Protein AF-A0A3A4L6M6-F1 (afdb_monomer)

Solvent-accessible surface area (backbone atoms only — not comparable to full-atom values): 5486 Å² total; per-residue (Å²): 100,55,90,58,90,95,57,78,75,53,49,33,48,50,81,44,93,86,78,36,79,44,58,39,82,38,43,70,66,53,47,54,53,49,39,63,75,51,70,66,44,61,57,58,65,54,57,36,33,96,52,73,50,68,45,81,92,33,45,69,33,48,53,44,47,54,49,44,69,64,46,42,52,76,77,43,66,92,54,89,56,62,69,60,53,53,35,47,61,76,24,93

Structure (mmCIF, N/CA/C/O backbone):
data_AF-A0A3A4L6M6-F1
#
_entry.id   AF-A0A3A4L6M6-F1
#
loop_
_atom_site.group_PDB
_atom_site.id
_atom_site.type_symbol
_atom_site.label_atom_id
_atom_site.label_alt_id
_atom_site.label_comp_id
_atom_site.label_asym_id
_atom_site.label_entity_id
_atom_site.label_seq_id
_atom_site.pdbx_PDB_ins_code
_atom_site.Cartn_x
_atom_site.Cartn_y
_atom_site.Cartn_z
_atom_site.occupancy
_atom_site.B_iso_or_equiv
_atom_site.auth_seq_id
_atom_site.auth_comp_id
_atom_site.auth_asym_id
_atom_site.auth_atom_id
_atom_site.pdbx_PDB_model_num
ATOM 1 N N . MET A 1 1 ? -4.849 -3.903 14.324 1.00 80.06 1 MET A N 1
ATOM 2 C CA . MET A 1 1 ? -6.218 -4.470 14.257 1.00 80.06 1 MET A CA 1
ATOM 3 C C . MET A 1 1 ? -6.986 -4.037 15.492 1.00 80.06 1 MET A C 1
ATOM 5 O O . MET A 1 1 ? -6.467 -4.203 16.591 1.00 80.06 1 MET A O 1
ATOM 9 N N . ARG A 1 2 ? -8.180 -3.466 15.319 1.00 84.62 2 ARG A N 1
ATOM 10 C CA . ARG A 1 2 ? -9.043 -3.020 16.419 1.00 84.62 2 ARG A CA 1
ATOM 11 C C . ARG A 1 2 ? -10.183 -4.021 16.606 1.00 84.62 2 ARG A C 1
ATOM 13 O O . ARG A 1 2 ? -10.887 -4.337 15.656 1.00 84.62 2 ARG A O 1
ATOM 20 N N . ILE A 1 3 ? -10.358 -4.521 17.829 1.00 83.62 3 ILE A N 1
ATOM 21 C CA . ILE A 1 3 ? -11.412 -5.488 18.163 1.00 83.62 3 ILE A CA 1
ATOM 22 C C . ILE A 1 3 ? -12.533 -4.750 18.892 1.00 83.62 3 ILE A C 1
ATOM 24 O O . ILE A 1 3 ? -12.320 -4.201 19.972 1.00 83.62 3 ILE A O 1
ATOM 28 N N . GLN A 1 4 ? -13.731 -4.751 18.309 1.00 85.56 4 GLN A N 1
ATOM 29 C CA . GLN A 1 4 ? -14.928 -4.153 18.895 1.00 85.56 4 GLN A CA 1
ATOM 30 C C . GLN A 1 4 ? -16.117 -5.104 18.733 1.00 85.56 4 GLN A C 1
ATOM 32 O O . GLN A 1 4 ? -16.280 -5.745 17.696 1.00 85.56 4 GLN A O 1
ATOM 37 N N . ARG A 1 5 ? -16.961 -5.216 19.768 1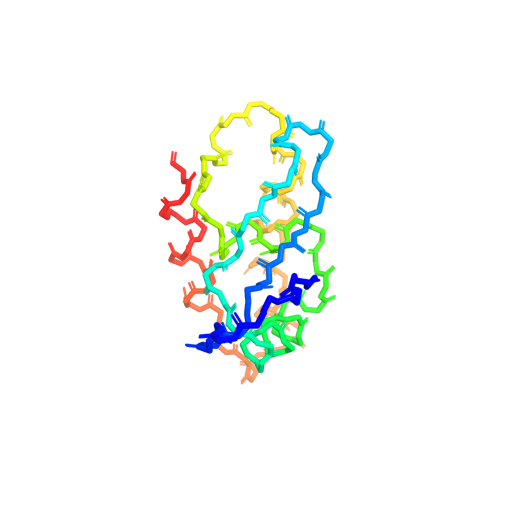.00 83.81 5 ARG A N 1
ATOM 38 C CA . ARG A 1 5 ? -18.170 -6.051 19.700 1.00 83.81 5 ARG A CA 1
ATOM 39 C C . ARG A 1 5 ? -19.129 -5.521 18.630 1.00 83.81 5 ARG A C 1
ATOM 41 O O . ARG A 1 5 ? -19.404 -4.327 18.597 1.00 83.81 5 ARG A O 1
ATOM 48 N N . GLY A 1 6 ? -19.669 -6.430 17.818 1.00 83.31 6 GLY A N 1
ATOM 49 C CA . GLY A 1 6 ? -20.705 -6.129 16.824 1.00 83.31 6 GLY A CA 1
ATOM 50 C C . GLY A 1 6 ? -20.210 -5.478 15.529 1.00 83.31 6 GLY A C 1
ATOM 51 O O . GLY A 1 6 ? -21.039 -5.142 14.693 1.00 83.31 6 GLY A O 1
ATOM 52 N N . VAL A 1 7 ? -18.895 -5.311 15.345 1.00 83.69 7 VAL A N 1
ATOM 53 C CA . VAL A 1 7 ? -18.309 -4.747 14.119 1.00 83.69 7 VAL A CA 1
ATOM 54 C C . VAL A 1 7 ? -17.799 -5.876 13.222 1.00 83.69 7 VAL A C 1
ATOM 56 O O . VAL A 1 7 ? -17.009 -6.710 13.663 1.00 83.69 7 VAL A O 1
ATOM 59 N N . SER A 1 8 ? -18.271 -5.899 11.974 1.00 82.81 8 SER A N 1
ATOM 60 C CA . SER A 1 8 ? -17.835 -6.814 10.916 1.00 82.81 8 SER A CA 1
ATOM 61 C C . SER A 1 8 ? -17.908 -6.096 9.558 1.00 82.81 8 SER A C 1
ATOM 63 O O . SER A 1 8 ? -18.972 -5.547 9.258 1.00 82.81 8 SER A O 1
ATOM 65 N N . PRO A 1 9 ? -16.839 -6.095 8.739 1.00 84.31 9 PRO A N 1
ATOM 66 C CA . PRO A 1 9 ? -15.521 -6.683 9.010 1.00 84.31 9 PRO A CA 1
ATOM 67 C C . PRO A 1 9 ? -14.747 -5.935 10.113 1.00 84.31 9 PRO A C 1
ATOM 69 O O . PRO A 1 9 ? -15.072 -4.801 10.459 1.00 84.31 9 PRO A O 1
ATOM 72 N N . LEU A 1 10 ? -13.737 -6.588 10.703 1.00 90.19 10 LEU A N 1
ATOM 73 C CA . LEU A 1 10 ? -12.860 -5.958 11.698 1.00 90.19 10 LEU A CA 1
ATOM 74 C C . LEU A 1 10 ? -12.036 -4.836 11.063 1.00 90.19 10 LEU A C 1
ATOM 76 O O . LEU A 1 10 ? -11.476 -5.007 9.984 1.00 90.19 10 LEU A O 1
ATOM 80 N N . GLU A 1 11 ? -11.888 -3.723 11.779 1.00 93.69 11 GLU A N 1
ATOM 81 C CA . GLU A 1 11 ? -11.094 -2.597 11.301 1.00 93.69 11 GLU A CA 1
ATOM 82 C C . GLU A 1 11 ? -9.590 -2.851 11.476 1.00 93.69 11 GLU A C 1
ATOM 84 O O . GLU A 1 11 ? -9.096 -3.197 12.566 1.00 93.69 11 GLU A O 1
ATOM 89 N N . ILE A 1 12 ? -8.831 -2.588 10.416 1.00 95.44 12 ILE A N 1
ATOM 90 C CA . ILE A 1 12 ? -7.374 -2.585 10.460 1.00 95.44 12 ILE A CA 1
ATOM 91 C C . ILE A 1 12 ? -6.877 -1.148 10.611 1.00 95.44 12 ILE A C 1
ATOM 93 O O . ILE A 1 12 ? -7.313 -0.228 9.929 1.00 95.44 12 ILE A O 1
ATOM 97 N N . TRP A 1 13 ? -5.957 -0.972 11.551 1.00 94.81 13 TRP A N 1
ATOM 98 C CA . TRP A 1 13 ? -5.329 0.299 11.882 1.00 94.81 13 TRP A CA 1
ATOM 99 C C . TRP A 1 13 ? -3.835 0.051 12.048 1.00 94.81 13 TRP A C 1
ATOM 101 O O . TRP A 1 13 ? -3.461 -0.987 12.619 1.00 94.81 13 TRP A O 1
ATOM 111 N N . PHE A 1 14 ? -3.010 0.990 11.597 1.00 92.00 14 PHE A N 1
ATOM 112 C CA . PHE A 1 14 ? -1.589 1.040 11.930 1.00 92.00 14 PHE A CA 1
ATOM 113 C C . PHE A 1 14 ? -1.265 2.354 12.637 1.00 92.00 14 PHE A C 1
ATOM 115 O O . PHE A 1 14 ? -2.026 3.316 12.568 1.00 92.00 14 PHE A O 1
ATOM 122 N N . HIS A 1 15 ? -0.170 2.355 13.390 1.00 89.50 15 HIS A N 1
ATOM 123 C CA . HIS A 1 15 ? 0.310 3.557 14.048 1.00 89.50 15 HIS A CA 1
ATOM 124 C C . HIS A 1 15 ? 1.410 4.176 13.201 1.00 89.50 15 HIS A C 1
ATOM 126 O O . HIS A 1 15 ? 2.412 3.514 12.922 1.00 89.50 15 HIS A O 1
ATOM 132 N N . ASP A 1 16 ? 1.209 5.431 12.839 1.00 88.00 16 ASP A N 1
ATOM 133 C CA . ASP A 1 16 ? 2.213 6.283 12.244 1.00 88.00 16 ASP A CA 1
ATOM 134 C C . ASP A 1 16 ? 2.630 7.392 13.222 1.00 88.00 16 ASP A C 1
ATOM 136 O O . ASP A 1 16 ? 1.862 7.799 14.097 1.00 88.00 16 ASP A O 1
ATOM 140 N N . ARG A 1 17 ? 3.880 7.851 13.110 1.00 83.81 17 ARG A N 1
ATOM 141 C CA . ARG A 1 17 ? 4.422 8.884 14.001 1.00 83.81 17 ARG A CA 1
ATOM 142 C C . ARG A 1 17 ? 3.870 10.278 13.673 1.00 83.81 17 ARG A C 1
ATOM 144 O O . ARG A 1 17 ? 3.724 11.078 14.593 1.00 83.81 17 ARG A O 1
ATOM 151 N N . SER A 1 18 ? 3.608 10.543 12.402 1.00 84.38 18 SER A N 1
ATOM 152 C CA . SER A 1 18 ? 3.101 11.796 11.857 1.00 84.38 18 SER A CA 1
ATOM 153 C C . SER A 1 18 ? 1.585 11.900 12.003 1.00 84.38 18 SER A C 1
ATOM 155 O O . SER A 1 18 ? 1.089 12.840 12.619 1.00 84.38 18 SER A O 1
ATOM 157 N N . ASP A 1 19 ? 0.854 10.876 11.560 1.00 83.75 19 ASP A N 1
ATOM 158 C CA . ASP A 1 19 ? -0.619 10.916 11.518 1.00 83.75 19 ASP A CA 1
ATOM 159 C C . ASP A 1 19 ? -1.298 10.273 12.739 1.00 83.75 19 ASP A C 1
ATOM 161 O O . ASP A 1 19 ? -2.518 10.339 12.914 1.00 83.75 19 ASP A O 1
ATOM 165 N N . GLY A 1 20 ? -0.528 9.613 13.608 1.00 89.81 20 GLY A N 1
ATOM 166 C CA . GLY A 1 20 ? -1.080 8.828 14.704 1.00 89.81 20 GLY A CA 1
ATOM 167 C C . GLY A 1 20 ? -1.764 7.547 14.199 1.00 89.81 20 GLY A C 1
ATOM 168 O O . GLY A 1 20 ? -1.219 6.835 13.356 1.00 89.81 20 GLY A O 1
ATOM 169 N N . PRO A 1 21 ? -2.910 7.134 14.772 1.00 92.75 21 PRO A N 1
ATOM 170 C CA . PRO A 1 21 ? -3.633 5.953 14.305 1.00 92.75 21 PRO A CA 1
ATOM 171 C C . PRO A 1 21 ? -4.286 6.190 12.935 1.00 92.75 21 PRO A C 1
ATOM 173 O O . PRO A 1 21 ? -5.259 6.932 12.830 1.00 92.75 21 PRO A O 1
ATOM 176 N N . VAL A 1 22 ? -3.819 5.479 11.909 1.00 94.50 22 VAL A N 1
ATOM 177 C CA . VAL A 1 22 ? -4.358 5.548 10.544 1.00 94.50 22 VAL A CA 1
ATOM 178 C C . VAL A 1 22 ? -5.178 4.294 10.246 1.00 94.50 22 VAL A C 1
ATOM 180 O O . VAL A 1 22 ? -4.694 3.164 10.399 1.00 94.50 22 VAL A O 1
ATOM 183 N N . ARG A 1 23 ? -6.438 4.482 9.835 1.00 95.06 23 ARG A N 1
ATOM 184 C CA . ARG A 1 23 ? -7.343 3.391 9.442 1.00 95.06 23 ARG A CA 1
ATOM 185 C C . ARG A 1 23 ? -7.061 2.955 8.011 1.00 95.06 23 ARG A C 1
ATOM 187 O O . ARG A 1 23 ? -6.898 3.797 7.133 1.00 95.06 23 ARG A O 1
ATOM 194 N N . LEU A 1 24 ? -7.080 1.647 7.780 1.00 96.69 24 LEU A N 1
ATOM 195 C CA . LEU A 1 24 ? -6.989 1.066 6.447 1.00 96.69 24 LEU A CA 1
ATOM 196 C C . LEU A 1 24 ? -8.371 0.707 5.909 1.00 96.69 24 LEU A C 1
ATOM 198 O O . LEU A 1 24 ? -9.209 0.167 6.630 1.00 96.69 24 LEU A O 1
ATOM 202 N N . ASP A 1 25 ? -8.564 0.953 4.622 1.00 95.62 25 ASP A N 1
ATOM 203 C CA . ASP A 1 25 ? -9.670 0.471 3.801 1.00 95.62 25 ASP A CA 1
ATOM 204 C C . ASP A 1 25 ? -9.401 -0.974 3.347 1.00 95.62 25 ASP A C 1
ATOM 206 O O . ASP A 1 25 ? -9.281 -1.285 2.163 1.00 95.62 25 ASP A O 1
ATOM 210 N N . LEU A 1 26 ? -9.182 -1.850 4.332 1.00 95.88 26 LEU A N 1
ATOM 211 C CA . LEU A 1 26 ? -8.909 -3.275 4.162 1.00 95.88 26 LEU A CA 1
ATOM 212 C C . LEU A 1 26 ? -9.535 -4.058 5.313 1.00 95.88 26 LEU A C 1
ATOM 214 O O . LEU A 1 26 ? -9.466 -3.644 6.475 1.00 95.88 26 LEU A O 1
ATOM 218 N N . ASP A 1 27 ? -10.057 -5.240 4.999 1.00 94.50 27 ASP A N 1
ATOM 219 C CA . ASP A 1 27 ? -10.271 -6.277 6.001 1.00 94.50 27 ASP A CA 1
ATOM 220 C C . ASP A 1 27 ? -8.969 -7.064 6.261 1.00 94.50 27 ASP A C 1
ATOM 222 O O . ASP A 1 27 ? -7.899 -6.764 5.722 1.00 94.50 27 ASP A O 1
ATOM 226 N N . TYR A 1 28 ? -9.031 -8.076 7.128 1.00 93.00 28 TYR A N 1
ATOM 227 C CA . TYR A 1 28 ? -7.847 -8.864 7.474 1.00 93.00 28 TYR A CA 1
ATOM 228 C C . TYR A 1 28 ? -7.286 -9.672 6.291 1.00 93.00 28 TYR A C 1
ATOM 230 O O . TYR A 1 28 ? -6.067 -9.783 6.158 1.00 93.00 28 TYR A O 1
ATOM 238 N N . CYS A 1 29 ? -8.145 -10.211 5.422 1.00 94.25 29 CYS A N 1
ATOM 239 C CA . CYS A 1 29 ? -7.706 -10.958 4.244 1.00 94.25 29 CYS A CA 1
ATOM 240 C C . CYS A 1 29 ? -7.029 -10.017 3.243 1.00 94.25 29 CYS A C 1
ATOM 242 O O . CYS A 1 29 ? -5.895 -10.270 2.838 1.00 94.25 29 CYS A O 1
ATOM 244 N N . GLY A 1 30 ? -7.661 -8.878 2.953 1.00 95.88 30 GLY A N 1
ATOM 245 C CA . GLY A 1 30 ? -7.109 -7.829 2.104 1.00 95.88 30 GLY A CA 1
ATOM 246 C C . GLY A 1 30 ? -5.787 -7.276 2.639 1.00 95.88 30 GLY A C 1
ATOM 247 O O . GLY A 1 30 ? -4.871 -7.023 1.862 1.00 95.88 30 GLY A O 1
ATOM 248 N N . TYR A 1 31 ? -5.625 -7.164 3.962 1.00 96.31 31 TYR A N 1
ATOM 249 C CA . TYR A 1 31 ? -4.343 -6.799 4.574 1.00 96.31 31 TYR A CA 1
ATOM 250 C C . TYR A 1 31 ? -3.230 -7.803 4.251 1.00 96.31 31 TYR A C 1
ATOM 252 O O . TYR A 1 31 ? -2.127 -7.397 3.882 1.00 96.31 31 TYR A O 1
ATOM 260 N N . LEU A 1 32 ? -3.501 -9.105 4.376 1.00 97.00 32 LEU A N 1
ATOM 261 C CA . LEU A 1 32 ? -2.512 -10.144 4.080 1.00 97.00 32 LEU A CA 1
ATOM 262 C C . LEU A 1 32 ? -2.188 -10.212 2.584 1.00 97.00 32 LEU A C 1
ATOM 264 O O . LEU A 1 32 ? -1.018 -10.326 2.217 1.00 97.00 32 LEU A O 1
ATOM 268 N N . GLU A 1 33 ? -3.193 -10.088 1.720 1.00 96.56 33 GLU A N 1
ATOM 269 C CA . GLU A 1 33 ? -3.001 -10.040 0.268 1.00 96.56 33 GLU A CA 1
ATOM 270 C C . GLU A 1 33 ? -2.159 -8.830 -0.145 1.00 96.56 33 GLU A C 1
ATOM 272 O O . GLU A 1 33 ? -1.179 -8.970 -0.883 1.00 96.56 33 GLU A O 1
ATOM 277 N N . ALA A 1 34 ? -2.486 -7.647 0.379 1.00 96.81 34 ALA A N 1
ATOM 278 C CA . ALA A 1 34 ? -1.735 -6.429 0.121 1.00 96.81 34 ALA A CA 1
ATOM 279 C C . ALA A 1 34 ? -0.287 -6.545 0.614 1.00 96.81 34 ALA A C 1
ATOM 281 O O . ALA A 1 34 ? 0.629 -6.217 -0.139 1.00 96.81 34 ALA A O 1
ATOM 282 N N . LEU A 1 35 ? -0.060 -7.095 1.814 1.00 96.94 35 LEU A N 1
ATOM 283 C CA . LEU A 1 35 ? 1.278 -7.349 2.353 1.00 96.94 35 LEU A CA 1
ATOM 284 C C . LEU A 1 35 ? 2.110 -8.261 1.434 1.00 96.94 35 LEU A C 1
ATOM 286 O O . LEU A 1 35 ? 3.293 -8.002 1.204 1.00 96.94 35 LEU A O 1
ATOM 290 N N . VAL A 1 36 ? 1.502 -9.316 0.882 1.00 96.19 36 VAL A N 1
ATOM 291 C CA . VAL A 1 36 ? 2.172 -10.239 -0.047 1.00 96.19 36 VAL A CA 1
ATOM 292 C C . VAL A 1 36 ? 2.449 -9.578 -1.398 1.00 96.19 36 VAL A C 1
ATOM 294 O O . VAL A 1 36 ? 3.518 -9.809 -1.969 1.00 96.19 36 VAL A O 1
ATOM 297 N N . ARG A 1 37 ? 1.541 -8.747 -1.924 1.00 95.88 37 ARG A N 1
ATOM 298 C CA . ARG A 1 37 ? 1.749 -8.017 -3.192 1.00 95.88 37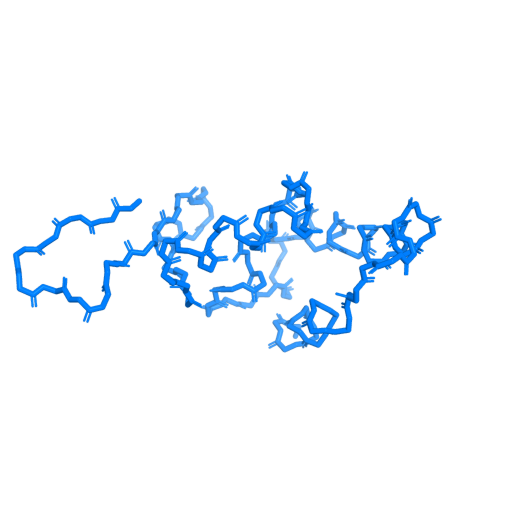 ARG A CA 1
ATOM 299 C C . ARG A 1 37 ? 2.850 -6.964 -3.066 1.00 95.88 37 ARG A C 1
ATOM 301 O O . ARG A 1 37 ? 3.706 -6.863 -3.944 1.00 95.88 37 ARG A O 1
ATOM 308 N N . THR A 1 38 ? 2.867 -6.233 -1.954 1.00 97.00 38 THR A N 1
ATOM 309 C CA . THR A 1 38 ? 3.821 -5.145 -1.680 1.00 97.00 38 THR A CA 1
ATOM 310 C C . THR A 1 38 ? 5.124 -5.642 -1.064 1.00 97.00 38 THR A C 1
ATOM 312 O O . THR A 1 38 ? 6.032 -4.845 -0.839 1.00 97.00 38 THR A O 1
ATOM 315 N N . LYS A 1 39 ? 5.232 -6.944 -0.763 1.00 96.62 39 LYS A N 1
ATOM 316 C CA . LYS A 1 39 ? 6.379 -7.571 -0.079 1.00 96.62 39 LYS A CA 1
ATOM 317 C C . LYS A 1 39 ? 6.776 -6.824 1.205 1.00 96.62 39 LYS A C 1
ATOM 319 O O . LYS A 1 39 ? 7.947 -6.802 1.575 1.00 96.62 39 L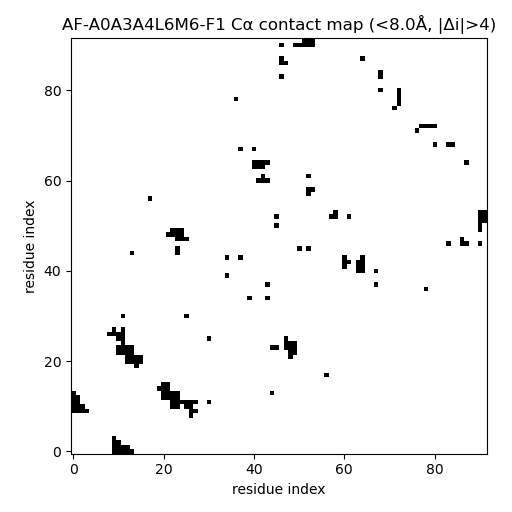YS A O 1
ATOM 324 N N . GLY A 1 40 ? 5.812 -6.175 1.860 1.00 95.88 40 GLY A N 1
ATOM 325 C CA . GLY A 1 40 ? 6.063 -5.331 3.026 1.00 95.88 40 GLY A CA 1
ATOM 326 C C . GLY A 1 40 ? 6.906 -4.082 2.747 1.00 95.88 40 GLY A C 1
ATOM 327 O O . GLY A 1 40 ? 7.583 -3.612 3.659 1.00 95.88 40 GLY A O 1
ATOM 328 N N . CYS A 1 41 ? 6.886 -3.545 1.521 1.00 96.94 41 CYS A N 1
ATOM 329 C CA . CYS A 1 41 ? 7.554 -2.290 1.172 1.00 96.94 41 CYS A CA 1
ATOM 330 C C . CYS A 1 41 ? 7.189 -1.186 2.169 1.00 96.94 41 CYS A C 1
ATOM 332 O O . CYS A 1 41 ? 6.019 -0.980 2.477 1.00 96.94 41 CYS A O 1
ATOM 334 N N . PHE A 1 42 ? 8.182 -0.469 2.687 1.00 94.56 42 PHE A N 1
ATOM 335 C CA . PHE A 1 42 ? 7.941 0.540 3.709 1.00 94.56 42 PHE A CA 1
ATOM 336 C C . PHE A 1 42 ? 6.897 1.577 3.257 1.00 94.56 42 PHE A C 1
ATOM 338 O O . PHE A 1 42 ? 7.019 2.160 2.182 1.00 94.56 42 PHE A O 1
ATOM 345 N N . GLY A 1 43 ? 5.874 1.796 4.089 1.00 94.31 43 GLY A N 1
ATOM 346 C CA . GLY A 1 43 ? 4.789 2.738 3.810 1.00 94.31 43 GLY A CA 1
ATOM 347 C C . GLY A 1 43 ? 3.666 2.197 2.919 1.00 94.31 43 GLY A C 1
ATOM 348 O O . GLY A 1 43 ? 2.730 2.939 2.639 1.00 94.31 43 GLY A O 1
ATOM 349 N N . TRP A 1 44 ? 3.694 0.923 2.505 1.00 97.19 44 TRP A N 1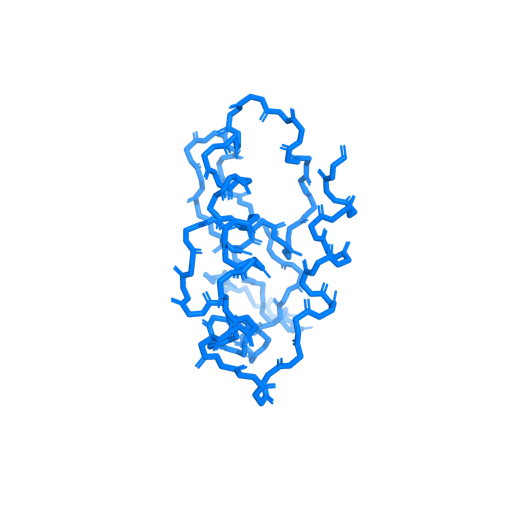
ATOM 350 C CA . TRP A 1 44 ? 2.665 0.348 1.625 1.00 97.19 44 TRP A CA 1
ATOM 351 C C . TRP A 1 44 ? 1.232 0.520 2.147 1.00 97.19 44 TRP A C 1
ATOM 353 O O . TRP A 1 44 ? 0.293 0.607 1.357 1.00 97.19 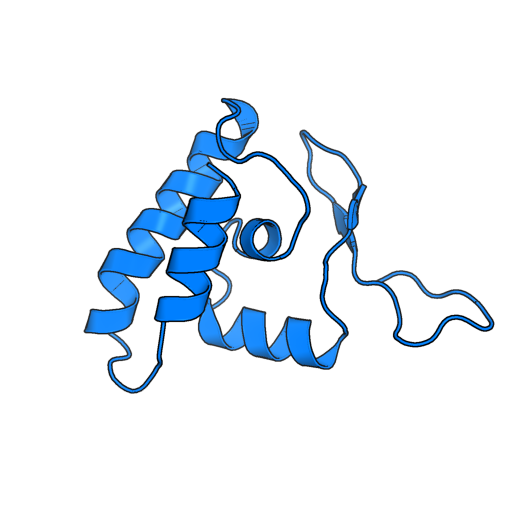44 TRP A O 1
ATOM 363 N N . GLN A 1 45 ? 1.058 0.576 3.470 1.00 97.12 45 GLN A N 1
ATOM 364 C CA . GLN A 1 45 ? -0.236 0.759 4.120 1.00 97.12 45 GLN A CA 1
ATOM 365 C C . GLN A 1 45 ? -0.945 2.045 3.669 1.00 97.12 45 GLN A C 1
ATOM 367 O O . GLN A 1 45 ? -2.170 2.059 3.580 1.00 97.12 45 GLN A O 1
ATOM 372 N N . TYR A 1 46 ? -0.197 3.094 3.313 1.00 96.12 46 TYR A N 1
ATOM 373 C CA . TYR A 1 46 ? -0.762 4.360 2.845 1.00 96.12 46 TYR A CA 1
ATOM 374 C C . TYR A 1 46 ? -1.528 4.243 1.517 1.00 96.12 46 TYR A C 1
ATOM 376 O O . TYR A 1 46 ? -2.476 4.992 1.290 1.00 96.12 46 TYR A O 1
ATOM 384 N N . LEU A 1 47 ? -1.219 3.245 0.677 1.00 97.12 47 LEU A N 1
ATOM 385 C CA . LEU A 1 47 ? -1.995 2.940 -0.541 1.00 97.12 47 LEU A CA 1
ATOM 386 C C . LEU A 1 47 ? -3.439 2.513 -0.240 1.00 97.12 47 LEU A C 1
ATOM 388 O O . LEU A 1 47 ? -4.288 2.480 -1.131 1.00 97.12 47 LEU A O 1
ATOM 392 N N . PHE A 1 48 ? -3.710 2.161 1.012 1.00 97.38 48 PHE A N 1
ATOM 393 C CA . PHE A 1 48 ? -4.998 1.687 1.493 1.00 97.38 48 PHE A CA 1
ATOM 394 C C . PHE A 1 48 ? -5.537 2.555 2.627 1.00 97.38 48 PHE A C 1
ATOM 396 O O . PHE A 1 48 ? -6.447 2.136 3.328 1.00 97.38 48 PHE A O 1
ATOM 403 N N . ALA A 1 49 ? -4.991 3.751 2.822 1.00 95.31 49 ALA A N 1
ATOM 404 C CA . ALA A 1 49 ? -5.512 4.728 3.764 1.00 95.31 49 ALA A CA 1
ATOM 405 C C . ALA A 1 49 ? -6.089 5.934 3.013 1.00 95.31 49 ALA A C 1
ATOM 407 O O . ALA A 1 49 ? -5.765 6.168 1.843 1.00 95.31 49 ALA A O 1
ATOM 408 N N . ASP A 1 50 ? -6.952 6.671 3.705 1.00 92.69 50 ASP A N 1
ATOM 409 C CA . ASP A 1 50 ? -7.445 7.983 3.289 1.00 92.69 50 ASP A CA 1
ATOM 410 C C . ASP A 1 50 ? -6.490 9.054 3.835 1.00 92.69 50 ASP A C 1
ATOM 412 O O . ASP A 1 50 ? -6.736 9.660 4.878 1.00 92.69 50 ASP A O 1
ATOM 416 N N . VAL A 1 51 ? -5.325 9.169 3.192 1.00 91.31 51 VAL A N 1
ATOM 417 C CA . VAL A 1 51 ? -4.287 10.156 3.514 1.00 91.31 51 VAL A CA 1
ATOM 418 C C . VAL A 1 51 ? -3.755 10.799 2.237 1.00 91.31 51 VAL A C 1
ATOM 420 O O . VAL A 1 51 ? -3.736 10.170 1.177 1.00 91.31 51 VAL A O 1
ATOM 423 N N . SER A 1 52 ? -3.268 12.030 2.360 1.00 91.88 52 SER A N 1
ATOM 424 C CA . SER A 1 52 ? -2.445 12.668 1.334 1.00 91.88 52 SER A CA 1
ATOM 425 C C . SER A 1 52 ? -1.001 12.199 1.491 1.00 91.88 52 SER A C 1
ATOM 427 O O . SER A 1 52 ? -0.474 12.234 2.591 1.00 91.88 52 SER A O 1
ATOM 429 N N . LEU A 1 53 ? -0.358 11.775 0.404 1.00 92.44 53 LEU A N 1
ATOM 430 C CA . LEU A 1 53 ? 1.083 11.500 0.330 1.00 92.44 53 LEU A CA 1
ATOM 431 C C . LEU A 1 53 ? 1.873 12.685 -0.243 1.00 92.44 53 LEU A C 1
ATOM 433 O O . LEU A 1 53 ? 3.093 12.588 -0.399 1.00 92.44 53 LEU A O 1
ATOM 437 N N . ALA A 1 54 ? 1.197 13.784 -0.590 1.00 90.19 54 ALA A N 1
ATOM 438 C CA . ALA A 1 54 ? 1.843 15.013 -1.045 1.00 90.19 54 ALA A CA 1
ATOM 439 C C . ALA A 1 54 ? 2.535 15.775 0.100 1.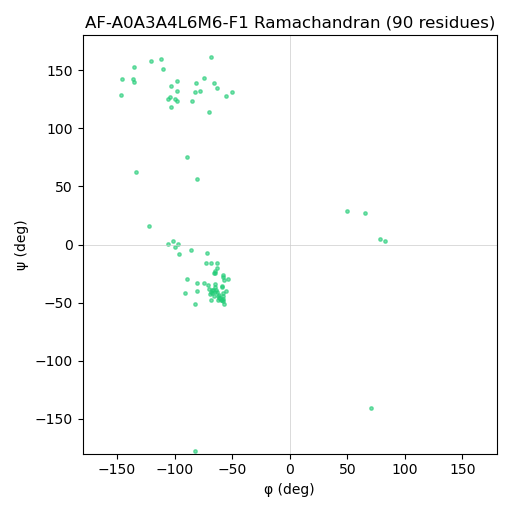00 90.19 54 ALA A C 1
ATOM 441 O O . ALA A 1 54 ? 3.372 16.645 -0.155 1.00 90.19 54 ALA A O 1
ATOM 442 N N . ASP A 1 55 ? 2.213 15.440 1.351 1.00 88.19 55 ASP A N 1
ATOM 443 C CA . ASP A 1 55 ? 2.775 16.098 2.521 1.00 88.19 55 ASP A CA 1
ATOM 444 C C . ASP A 1 55 ? 4.230 15.665 2.760 1.00 88.19 55 ASP A C 1
ATOM 446 O O . ASP A 1 55 ? 4.627 14.512 2.566 1.00 88.19 55 ASP A O 1
ATOM 450 N N . HIS A 1 56 ? 5.060 16.611 3.209 1.00 85.25 56 HIS A N 1
ATOM 451 C CA . HIS A 1 56 ? 6.504 16.400 3.387 1.00 85.25 56 HIS A CA 1
ATOM 452 C C . HIS A 1 56 ? 6.826 15.233 4.338 1.00 85.25 56 HIS A C 1
ATOM 454 O O . HIS A 1 56 ? 7.874 14.588 4.229 1.00 85.25 56 HIS A O 1
ATOM 460 N N . GLU A 1 57 ? 5.928 14.955 5.278 1.00 88.44 57 GLU A N 1
ATOM 461 C CA . GLU A 1 57 ? 6.074 13.904 6.281 1.00 88.44 57 GLU A CA 1
ATOM 462 C C . GLU A 1 57 ? 6.077 12.496 5.664 1.00 88.44 57 GLU A C 1
ATOM 464 O O . GLU A 1 57 ? 6.728 11.592 6.192 1.00 88.44 57 GLU A O 1
ATOM 469 N N . HIS A 1 58 ? 5.475 12.322 4.482 1.00 90.62 58 HIS A N 1
ATOM 470 C CA . HIS A 1 58 ? 5.373 11.024 3.812 1.00 90.62 58 HIS A CA 1
ATOM 471 C C . HIS A 1 58 ? 6.370 10.815 2.673 1.00 90.62 58 HIS A C 1
ATOM 473 O O . HIS A 1 58 ? 6.346 9.752 2.047 1.00 90.62 58 HIS A O 1
ATOM 479 N N . HIS A 1 59 ? 7.273 11.765 2.405 1.00 91.38 59 HIS A N 1
ATOM 480 C CA . HIS A 1 59 ? 8.148 11.710 1.225 1.00 91.38 59 HIS A CA 1
ATOM 481 C C . HIS A 1 59 ? 8.966 10.407 1.143 1.00 91.38 59 HIS A C 1
ATOM 483 O O . HIS A 1 59 ? 9.068 9.801 0.0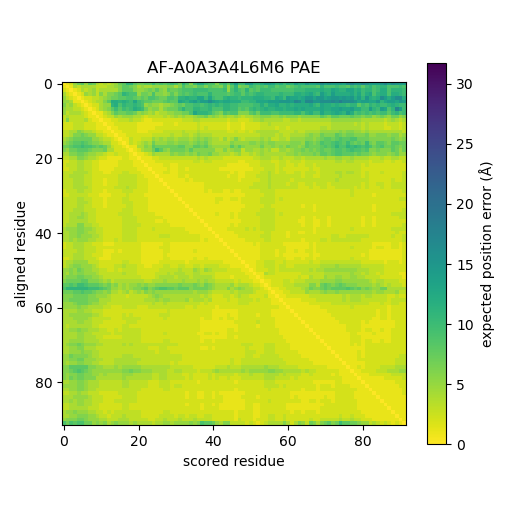80 1.00 91.38 59 HIS A O 1
ATOM 489 N N . HIS A 1 60 ? 9.481 9.912 2.275 1.00 92.31 60 HIS A N 1
ATOM 490 C CA . HIS A 1 60 ? 10.223 8.651 2.320 1.00 92.31 60 HIS A CA 1
ATOM 491 C C . HIS A 1 60 ? 9.347 7.445 1.956 1.00 92.31 60 HIS A C 1
ATOM 493 O O . HIS A 1 60 ? 9.793 6.537 1.253 1.00 92.31 60 HIS A O 1
ATOM 499 N N . SER A 1 61 ? 8.105 7.414 2.437 1.00 94.38 61 SER A N 1
ATOM 500 C CA . SER A 1 61 ? 7.139 6.363 2.105 1.00 94.38 61 SER A CA 1
ATOM 501 C C . SER A 1 61 ? 6.772 6.423 0.623 1.00 94.38 61 SER A C 1
ATOM 503 O O . SER A 1 61 ? 6.780 5.396 -0.056 1.00 94.38 61 SER A O 1
ATOM 505 N N . LEU A 1 62 ? 6.525 7.626 0.098 1.00 96.00 62 LEU A N 1
ATOM 506 C CA . LEU A 1 62 ? 6.243 7.860 -1.316 1.00 96.00 62 LEU A CA 1
ATOM 507 C C . LEU A 1 62 ? 7.393 7.383 -2.217 1.00 96.00 62 LEU A C 1
ATOM 509 O O . LEU A 1 62 ? 7.154 6.649 -3.177 1.00 96.00 62 LEU A O 1
ATOM 513 N N . ASP A 1 63 ? 8.639 7.728 -1.892 1.00 96.62 63 ASP A N 1
ATOM 514 C CA . ASP A 1 63 ? 9.813 7.307 -2.662 1.00 96.62 63 ASP A CA 1
ATOM 515 C C . ASP A 1 63 ? 10.000 5.785 -2.650 1.00 96.62 63 ASP A C 1
ATOM 517 O O . ASP A 1 63 ? 10.284 5.180 -3.689 1.00 96.62 63 ASP A O 1
ATOM 521 N N . ASN A 1 64 ? 9.780 5.140 -1.499 1.00 96.69 64 ASN A N 1
ATOM 522 C CA . ASN A 1 64 ? 9.822 3.682 -1.395 1.00 96.69 64 ASN A CA 1
ATOM 523 C C . ASN A 1 64 ? 8.752 3.018 -2.269 1.00 96.69 64 ASN A C 1
ATOM 525 O O . ASN A 1 64 ? 9.065 2.076 -2.998 1.00 96.69 64 ASN A O 1
ATOM 529 N N . MET A 1 65 ? 7.518 3.527 -2.255 1.00 97.56 65 MET A N 1
ATOM 530 C CA . MET A 1 65 ? 6.428 2.990 -3.074 1.00 97.56 65 MET A CA 1
ATOM 531 C C . MET A 1 65 ? 6.657 3.219 -4.572 1.00 97.56 65 MET A C 1
ATOM 533 O O . MET A 1 65 ? 6.426 2.310 -5.368 1.00 97.56 65 MET A O 1
ATOM 537 N N . ARG A 1 66 ? 7.188 4.380 -4.975 1.00 97.81 66 ARG A N 1
ATOM 538 C CA . ARG A 1 66 ? 7.597 4.627 -6.370 1.00 97.81 66 ARG A CA 1
ATOM 539 C C . ARG A 1 66 ? 8.666 3.637 -6.817 1.00 97.81 66 ARG A C 1
ATOM 541 O O . ARG A 1 66 ? 8.532 3.014 -7.867 1.00 97.81 66 ARG A O 1
ATOM 548 N N . ARG A 1 67 ? 9.697 3.437 -5.993 1.00 97.88 67 ARG A N 1
ATOM 549 C CA . ARG A 1 67 ? 10.768 2.477 -6.278 1.00 97.88 67 ARG A CA 1
ATOM 550 C C . ARG A 1 67 ? 10.254 1.040 -6.323 1.00 97.88 67 ARG A C 1
ATOM 552 O O . ARG A 1 67 ? 10.674 0.272 -7.183 1.00 97.88 67 ARG A O 1
ATOM 559 N N . MET A 1 68 ? 9.335 0.67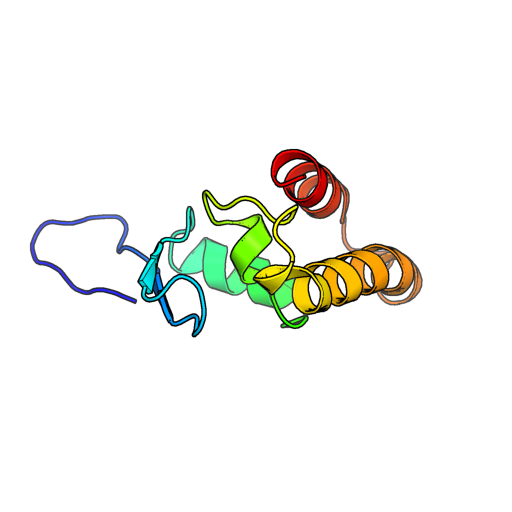7 -5.431 1.00 97.75 68 MET A N 1
ATOM 560 C CA . MET A 1 68 ? 8.652 -0.616 -5.455 1.00 97.75 68 MET A CA 1
ATOM 561 C C . MET A 1 68 ? 7.941 -0.830 -6.793 1.00 97.75 68 MET A C 1
ATOM 563 O O . MET A 1 68 ? 8.179 -1.847 -7.435 1.00 97.75 68 MET A O 1
ATOM 567 N N . LEU A 1 69 ? 7.126 0.130 -7.241 1.00 97.88 69 LEU A N 1
ATOM 568 C CA . LEU A 1 69 ? 6.394 0.044 -8.510 1.00 97.88 69 LEU A CA 1
ATOM 569 C C . LEU A 1 69 ? 7.313 0.030 -9.739 1.00 97.88 69 LEU A C 1
ATOM 571 O O . LEU A 1 69 ? 6.929 -0.489 -10.781 1.00 97.88 69 LEU A O 1
ATOM 575 N N . GLU A 1 70 ? 8.535 0.547 -9.628 1.00 97.94 70 GLU A N 1
ATOM 576 C CA . GLU A 1 70 ? 9.533 0.459 -10.694 1.00 97.94 70 GLU A CA 1
ATOM 577 C C . GLU A 1 70 ? 10.260 -0.901 -10.723 1.00 97.94 70 GLU A C 1
ATOM 579 O O . GLU A 1 70 ? 10.571 -1.437 -11.790 1.00 97.94 70 GLU A O 1
ATOM 584 N N . VAL A 1 71 ? 10.583 -1.452 -9.550 1.00 98.06 71 VAL A N 1
ATOM 585 C CA . VAL A 1 71 ? 11.445 -2.635 -9.412 1.00 98.06 71 VAL A CA 1
ATOM 586 C C . VAL A 1 71 ? 10.641 -3.930 -9.422 1.00 98.06 71 VAL A C 1
ATOM 588 O O . VAL A 1 71 ? 11.053 -4.907 -10.044 1.00 98.06 71 VAL A O 1
ATOM 591 N N . PHE A 1 72 ? 9.501 -3.971 -8.740 1.00 97.56 72 PHE A N 1
ATOM 592 C CA . PHE A 1 72 ? 8.773 -5.214 -8.508 1.00 97.56 72 PHE A CA 1
ATOM 593 C C . PHE A 1 72 ? 8.189 -5.836 -9.774 1.00 97.56 72 PHE A C 1
ATOM 595 O O . PHE A 1 72 ? 8.346 -7.045 -9.910 1.00 97.56 72 PHE A O 1
ATOM 602 N N . PRO A 1 73 ? 7.647 -5.081 -10.747 1.00 97.44 73 PRO A N 1
ATOM 603 C CA . PRO A 1 73 ? 7.239 -5.670 -12.022 1.00 97.44 73 PRO A CA 1
ATOM 604 C C . PRO A 1 73 ? 8.385 -6.374 -12.767 1.00 97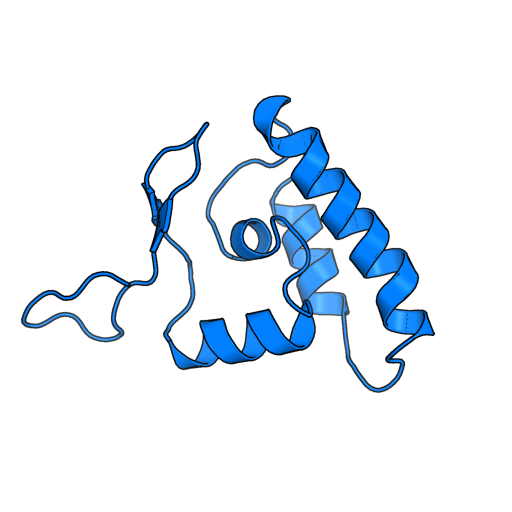.44 73 PRO A C 1
ATOM 606 O O . PRO A 1 73 ? 8.146 -7.302 -13.531 1.00 97.44 73 PRO A O 1
ATOM 609 N N . LYS A 1 74 ? 9.643 -5.960 -12.539 1.00 97.69 74 LYS A N 1
ATOM 610 C CA . LYS A 1 74 ? 10.835 -6.587 -13.137 1.00 97.69 74 LYS A CA 1
ATOM 611 C C . LYS A 1 74 ? 11.251 -7.863 -12.393 1.00 97.69 74 LYS A C 1
ATOM 613 O O . LYS A 1 74 ? 11.790 -8.773 -13.012 1.00 97.69 74 LYS A O 1
ATOM 618 N N . LEU A 1 75 ? 11.044 -7.911 -11.074 1.00 97.56 75 LEU A N 1
ATOM 619 C CA . LEU A 1 75 ? 11.424 -9.048 -10.222 1.00 97.56 75 LEU A CA 1
ATOM 620 C C . LEU A 1 75 ? 10.329 -10.117 -10.107 1.00 97.56 75 LEU A C 1
ATOM 622 O O . LEU A 1 75 ? 10.649 -11.284 -9.912 1.00 97.56 75 LEU A O 1
ATOM 626 N N . PHE A 1 76 ? 9.063 -9.714 -10.209 1.00 96.12 76 PHE A N 1
ATOM 627 C CA . PHE A 1 76 ? 7.876 -10.548 -10.019 1.00 96.12 76 PHE A CA 1
ATOM 628 C C . PHE A 1 76 ? 6.869 -10.300 -11.159 1.00 96.12 76 PHE A C 1
ATOM 630 O O . PHE A 1 76 ? 5.766 -9.803 -10.907 1.00 96.12 76 PHE A O 1
ATOM 637 N N . PRO A 1 77 ? 7.238 -10.589 -12.420 1.00 95.75 77 PRO A N 1
ATOM 638 C CA . PRO A 1 77 ? 6.444 -10.216 -13.595 1.00 95.75 77 PRO A CA 1
ATOM 639 C C . PRO A 1 77 ? 5.060 -10.881 -13.645 1.00 95.75 77 PRO A C 1
ATOM 641 O O . PRO A 1 77 ? 4.158 -10.383 -14.310 1.00 95.75 77 PRO A O 1
ATOM 644 N N . GLU A 1 78 ? 4.865 -11.984 -12.925 1.00 95.06 78 GLU A N 1
ATOM 645 C CA . GLU A 1 78 ? 3.577 -12.663 -12.765 1.00 95.06 78 GLU A CA 1
ATOM 646 C C . GLU A 1 78 ? 2.555 -11.923 -11.877 1.00 95.06 78 GLU A C 1
ATOM 648 O O . GLU A 1 78 ? 1.406 -12.356 -11.794 1.00 95.06 78 GLU A O 1
ATOM 653 N N . HIS A 1 79 ? 2.932 -10.825 -11.212 1.00 94.00 79 HIS A N 1
ATOM 654 C CA . HIS A 1 79 ? 2.014 -10.028 -10.392 1.00 94.00 79 HIS A CA 1
ATOM 655 C C . HIS A 1 79 ? 1.587 -8.744 -11.113 1.00 94.00 79 HIS A C 1
ATOM 657 O O . HIS A 1 79 ? 2.416 -8.019 -11.659 1.00 94.00 79 HIS A O 1
ATOM 663 N N . ASP A 1 80 ? 0.294 -8.417 -11.037 1.00 94.81 80 ASP A N 1
ATOM 664 C CA . ASP A 1 80 ? -0.225 -7.131 -11.506 1.00 94.81 80 ASP A CA 1
ATOM 665 C C . ASP A 1 80 ? -0.098 -6.046 -10.421 1.00 94.81 80 ASP A C 1
ATOM 667 O O . ASP A 1 80 ? -0.612 -6.169 -9.298 1.00 94.81 80 ASP A O 1
ATOM 671 N N . TYR A 1 81 ? 0.587 -4.962 -10.784 1.00 96.56 81 TYR A N 1
ATOM 672 C CA . TYR A 1 81 ? 0.856 -3.797 -9.942 1.00 96.56 81 TYR A CA 1
ATOM 673 C C . TYR A 1 81 ? 0.008 -2.570 -10.314 1.00 96.56 81 TYR A C 1
ATOM 675 O O . TYR A 1 81 ? 0.132 -1.539 -9.654 1.00 96.56 81 TYR A O 1
ATOM 683 N N . THR A 1 82 ? -0.868 -2.668 -11.321 1.00 96.81 82 THR A N 1
ATOM 684 C CA . THR A 1 82 ? -1.656 -1.542 -11.856 1.00 96.81 82 THR A CA 1
ATOM 685 C C . THR A 1 82 ? -2.519 -0.883 -10.780 1.00 96.81 82 THR A C 1
ATOM 687 O O . THR A 1 82 ? -2.413 0.321 -10.565 1.00 96.81 82 THR A O 1
ATOM 690 N N . ASP A 1 83 ? -3.267 -1.676 -10.009 1.00 96.75 83 ASP A N 1
ATOM 691 C CA . ASP A 1 83 ? -4.084 -1.187 -8.884 1.00 96.75 83 ASP A CA 1
ATOM 692 C C . ASP A 1 83 ? -3.245 -0.456 -7.813 1.00 96.75 83 ASP A C 1
ATOM 694 O O . ASP A 1 83 ? -3.668 0.567 -7.283 1.00 96.75 83 ASP A O 1
ATOM 698 N N . LEU A 1 84 ? -2.013 -0.904 -7.531 1.00 97.25 84 LEU A N 1
ATOM 699 C CA . LEU A 1 84 ? -1.140 -0.210 -6.572 1.00 97.25 84 LEU A CA 1
ATOM 700 C C . LEU A 1 84 ? -0.628 1.128 -7.126 1.00 97.25 84 LEU A C 1
ATOM 702 O O . LEU A 1 84 ? -0.483 2.086 -6.366 1.00 97.25 84 LEU A O 1
ATOM 706 N N . ALA A 1 85 ? -0.378 1.211 -8.435 1.00 97.38 85 ALA A N 1
ATOM 707 C CA . ALA A 1 85 ? 0.008 2.455 -9.094 1.00 97.38 85 ALA A CA 1
ATOM 708 C C . ALA A 1 85 ? -1.150 3.463 -9.143 1.00 97.38 85 ALA A C 1
ATOM 710 O O . ALA A 1 85 ? -0.954 4.642 -8.851 1.00 97.38 85 ALA A O 1
ATOM 711 N N . GLU A 1 86 ? -2.365 3.004 -9.448 1.00 97.81 86 GLU A N 1
ATOM 712 C CA . GLU A 1 86 ? -3.575 3.830 -9.400 1.00 97.81 86 GLU A CA 1
ATOM 713 C C . GLU A 1 86 ? -3.835 4.351 -7.991 1.00 97.81 86 GLU A C 1
ATOM 715 O O . GLU A 1 86 ? -4.055 5.549 -7.803 1.00 97.81 86 GLU A O 1
ATOM 720 N N . ARG A 1 87 ? -3.729 3.474 -6.986 1.00 97.38 87 ARG A N 1
ATOM 721 C CA . ARG A 1 87 ? -3.842 3.872 -5.584 1.00 97.38 87 ARG A CA 1
ATOM 722 C C . ARG A 1 87 ? -2.816 4.927 -5.232 1.00 97.38 87 ARG A C 1
ATOM 724 O O . ARG A 1 87 ? -3.212 5.922 -4.645 1.00 97.38 87 ARG A O 1
ATOM 731 N N . LEU A 1 88 ? -1.549 4.757 -5.610 1.00 96.94 88 LEU A N 1
ATOM 732 C CA . LEU A 1 88 ? -0.518 5.755 -5.330 1.00 96.94 88 LEU A CA 1
ATOM 733 C C . LEU A 1 88 ? -0.885 7.122 -5.926 1.00 96.94 88 LEU A C 1
ATOM 735 O O . LEU A 1 88 ? -0.796 8.122 -5.224 1.00 96.94 88 LEU A O 1
ATOM 739 N N . ASN A 1 89 ? -1.362 7.156 -7.174 1.00 96.44 89 ASN A N 1
ATOM 740 C CA . ASN A 1 89 ? -1.774 8.395 -7.840 1.00 96.44 89 ASN A CA 1
ATOM 741 C C . ASN A 1 89 ? -2.979 9.072 -7.173 1.00 96.44 89 ASN A C 1
ATOM 743 O O . ASN A 1 89 ? -3.040 10.292 -7.149 1.00 96.44 89 ASN A O 1
ATOM 747 N N . GLN A 1 90 ? -3.920 8.307 -6.617 1.00 96.31 90 GLN A N 1
ATOM 748 C CA . GLN A 1 90 ? -5.071 8.855 -5.884 1.00 96.31 90 GLN A CA 1
ATOM 749 C C . GLN A 1 90 ? -4.692 9.524 -4.551 1.00 96.31 90 GLN A C 1
ATOM 751 O O . GLN A 1 90 ? -5.529 10.218 -3.983 1.00 96.31 90 GLN A O 1
ATOM 756 N N . ARG A 1 91 ? -3.482 9.280 -4.025 1.00 93.94 91 ARG A N 1
ATOM 757 C CA . ARG A 1 91 ? -2.978 9.900 -2.784 1.00 93.94 91 ARG A CA 1
ATOM 758 C C . ARG A 1 91 ? -2.039 11.085 -3.050 1.00 93.94 91 ARG A C 1
ATOM 760 O O . ARG A 1 91 ? -1.542 11.663 -2.089 1.00 93.94 91 ARG A O 1
ATOM 767 N N . LEU A 1 92 ? -1.740 11.410 -4.309 1.00 92.19 92 LEU A N 1
ATOM 768 C CA . LEU A 1 92 ? -0.942 12.587 -4.687 1.00 92.19 92 LEU A CA 1
ATOM 769 C C . LEU A 1 92 ? -1.835 13.819 -4.845 1.00 92.19 92 LEU A C 1
ATOM 771 O O . LEU A 1 92 ? -1.341 14.915 -4.510 1.00 92.19 92 LEU A O 1
#

Secondary structure (DSSP, 8-state):
-B--TT-SSPBEEEEETTTEEEEES--HHHHHHHHHHHTT-TTGGGGGBS--S-SGGGHHHHHHHHHHHHHHHHH-TTS--HHHHHHHHHT-

Organism: NCBI:txid2340916

Sequence (92 aa):
MRIQRGVSPLEIWFHDRSDGPVRLDLDYCGYLEALVRTKGCFGWQYLFADVSLADHEHHHSLDNMRRMLEVFPKLFPEHDYTDLAERLNQRL

Radius of gyration: 13.6 Å; Cα contacts (8 Å, |Δi|>4): 99; chains: 1; bounding box: 32×29×33 Å

Mean predicted aligned error: 3.38 Å

Foldseek 3Di:
DDDDPPDPPDWDWDADPVPGIWTFQDGPVRVVVQCVLLVCQPLSRQLGTPAACVDPSNVVSLVSLVVSLVVVCVVPVVDDCPSSVVSSVVND

pLDDT: mean 93.5, std 4.65, range [80.06, 98.06]

Nearest PDB structures (foldseek):
  1uk5-assembly1_A  TM=3.227E-01  e=3.820E+00  Mus musculus
  1ugo-assembly1_A  TM=3.626E-01  e=9.894E+00  Mus musculus